Protein AF-A0A7V0S428-F1 (afdb_monomer)

Mean predicted aligned error: 4.84 Å

Secondary structure (DSSP, 8-state):
-HHHHHHTTS---GGGTTHHHHHHHTT--TBS-SSSS--BGGGS-HHHHHHHHHHHHHHHH---BTTBPPPPHHHHHHHHHHHHHTTSS-HHHHHHHHHTTHHHHHHHHHS-GGG--PPPTTTT-

Solvent-accessible su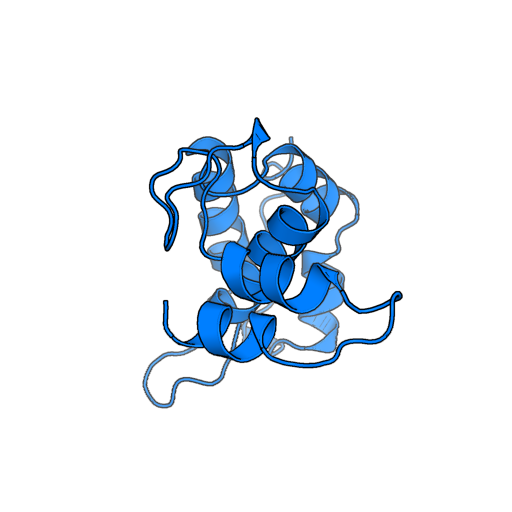rface area (backbone atoms only — not comparable to full-atom values): 6959 Å² total; per-residue (Å²): 104,73,67,36,65,53,46,68,71,51,91,56,56,84,92,48,63,56,49,35,55,38,76,41,38,30,55,34,15,42,72,25,81,24,40,75,81,41,42,37,49,96,74,53,51,71,66,20,48,51,45,26,52,51,52,53,51,47,68,39,45,42,66,85,44,100,88,44,80,37,40,37,47,33,58,40,54,52,52,50,43,50,33,26,74,67,29,45,38,54,50,67,61,50,26,49,38,51,73,71,39,49,63,55,57,48,38,77,75,73,44,62,73,92,33,66,57,83,60,71,88,63,72,49,114

pLDDT: mean 89.85, std 8.95, range [59.53, 97.81]

Structure (mmCIF, N/CA/C/O backbone):
data_AF-A0A7V0S428-F1
#
_entry.id   AF-A0A7V0S428-F1
#
loop_
_atom_sit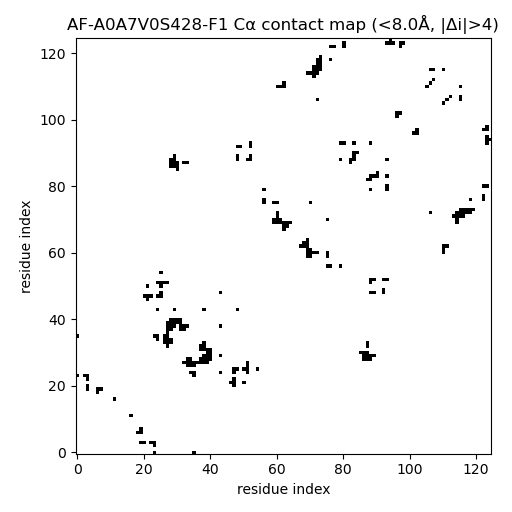e.group_PDB
_atom_site.id
_atom_site.type_symbol
_atom_site.label_atom_id
_atom_site.label_alt_id
_atom_site.label_comp_id
_atom_site.label_asym_id
_atom_site.label_entity_id
_atom_site.label_seq_id
_atom_site.pdbx_PDB_ins_code
_atom_site.Cartn_x
_atom_site.Cartn_y
_atom_site.Cartn_z
_atom_site.occupancy
_atom_site.B_iso_or_equiv
_atom_site.auth_seq_id
_atom_site.auth_comp_id
_atom_site.auth_asym_id
_atom_site.auth_atom_id
_atom_site.pdbx_PDB_model_num
ATOM 1 N N . VAL A 1 1 ? 14.824 5.504 -12.715 1.00 66.62 1 VAL A N 1
ATOM 2 C CA . VAL A 1 1 ? 15.385 5.371 -11.343 1.00 66.62 1 VAL A CA 1
ATOM 3 C C . VAL A 1 1 ? 16.646 4.513 -11.357 1.00 66.62 1 VAL A C 1
ATOM 5 O O . VAL A 1 1 ? 16.736 3.608 -12.180 1.00 66.62 1 VAL A O 1
ATOM 8 N N . VAL A 1 2 ? 17.636 4.822 -10.509 1.00 80.06 2 VAL A N 1
ATOM 9 C CA . VAL A 1 2 ? 18.940 4.124 -10.458 1.00 80.06 2 VAL A CA 1
ATOM 10 C C . VAL A 1 2 ? 18.779 2.634 -10.121 1.00 80.06 2 VAL A C 1
ATOM 12 O O . VAL A 1 2 ? 19.413 1.808 -10.769 1.00 80.06 2 VAL A O 1
ATOM 15 N N . THR A 1 3 ? 17.863 2.285 -9.211 1.00 80.94 3 THR A N 1
ATOM 16 C CA . THR A 1 3 ? 17.562 0.900 -8.805 1.00 80.94 3 THR A CA 1
ATOM 17 C C . THR A 1 3 ? 17.191 -0.000 -9.983 1.00 80.94 3 THR A C 1
ATOM 19 O O . THR A 1 3 ? 17.813 -1.039 -10.161 1.00 80.94 3 THR A O 1
ATOM 22 N N . ILE A 1 4 ? 16.252 0.411 -10.846 1.00 80.56 4 ILE A N 1
ATOM 23 C CA . ILE A 1 4 ? 15.841 -0.391 -12.016 1.00 80.56 4 ILE A CA 1
ATOM 24 C C . ILE A 1 4 ? 17.037 -0.668 -12.928 1.00 80.56 4 ILE A C 1
ATOM 26 O O . ILE A 1 4 ? 17.316 -1.820 -13.243 1.00 80.56 4 ILE A O 1
ATOM 30 N N . LYS A 1 5 ? 17.816 0.373 -13.252 1.00 82.88 5 LYS A N 1
ATOM 31 C CA . LYS A 1 5 ? 19.014 0.248 -14.098 1.00 82.88 5 LYS A CA 1
ATOM 32 C C . LYS A 1 5 ? 20.083 -0.664 -13.491 1.00 82.88 5 LYS A C 1
ATOM 34 O O . LYS A 1 5 ? 20.878 -1.235 -14.232 1.00 82.88 5 LYS A O 1
ATOM 39 N N . MET A 1 6 ? 20.161 -0.749 -12.162 1.00 87.50 6 MET A N 1
ATOM 40 C CA . MET A 1 6 ? 21.060 -1.674 -11.471 1.00 87.50 6 MET A CA 1
ATOM 41 C C . MET A 1 6 ? 20.538 -3.108 -11.558 1.00 87.50 6 MET A C 1
ATOM 43 O O . MET A 1 6 ? 21.292 -3.992 -11.956 1.00 87.50 6 MET A O 1
ATOM 47 N N . LEU A 1 7 ? 19.258 -3.334 -11.244 1.00 88.31 7 LEU A N 1
ATOM 48 C CA . LEU A 1 7 ? 18.660 -4.670 -11.254 1.00 88.31 7 LEU A CA 1
ATOM 49 C C . LEU A 1 7 ? 18.624 -5.263 -12.670 1.00 88.31 7 LEU A C 1
ATOM 51 O O . LEU A 1 7 ? 18.986 -6.419 -12.845 1.00 88.31 7 LEU A O 1
ATOM 55 N N . GLU A 1 8 ? 18.292 -4.484 -13.700 1.00 87.44 8 GLU A N 1
ATOM 56 C CA . GLU A 1 8 ? 18.279 -4.946 -15.101 1.00 87.44 8 GLU A CA 1
ATOM 57 C C . GLU A 1 8 ? 19.635 -5.468 -15.598 1.00 87.44 8 GLU A C 1
ATOM 59 O O . GLU A 1 8 ? 19.685 -6.271 -16.528 1.00 87.44 8 GLU A O 1
ATOM 64 N N . LYS A 1 9 ? 20.743 -5.038 -14.983 1.00 90.25 9 LYS A N 1
ATOM 65 C CA . LYS A 1 9 ? 22.097 -5.482 -15.342 1.00 90.25 9 LYS A CA 1
ATOM 66 C C . LYS A 1 9 ? 22.513 -6.785 -14.659 1.00 90.25 9 LYS A C 1
ATOM 68 O O . LYS A 1 9 ? 23.573 -7.318 -14.985 1.00 90.25 9 LYS A O 1
ATOM 73 N N . LEU A 1 10 ? 21.729 -7.290 -13.706 1.00 90.81 10 LEU A N 1
ATOM 74 C CA . LEU A 1 10 ? 22.068 -8.505 -12.972 1.00 90.81 10 LEU A CA 1
ATOM 75 C C . LEU A 1 10 ? 21.688 -9.763 -13.775 1.00 90.81 10 LEU A C 1
ATOM 77 O O . LEU A 1 10 ? 20.608 -9.820 -14.369 1.00 90.81 10 LEU A O 1
ATOM 81 N N . PRO A 1 11 ? 22.537 -10.809 -13.778 1.00 91.44 11 PRO A N 1
ATOM 82 C CA . PRO A 1 11 ? 22.291 -12.037 -14.529 1.00 91.44 11 PRO A CA 1
ATOM 83 C C . PRO A 1 11 ? 21.293 -12.945 -13.795 1.00 91.44 11 PRO A C 1
ATOM 85 O O . PRO A 1 11 ? 21.654 -13.975 -13.223 1.00 91.44 11 PRO A O 1
ATOM 88 N N . TYR A 1 12 ? 20.017 -12.562 -13.786 1.00 90.56 12 TYR A N 1
ATOM 89 C CA . TYR A 1 12 ? 18.986 -13.356 -13.128 1.00 90.56 12 TYR A CA 1
ATOM 90 C C . TYR A 1 12 ? 18.780 -14.714 -13.818 1.00 90.56 12 TYR A C 1
ATOM 92 O O . TYR A 1 12 ? 18.648 -14.781 -15.044 1.00 90.56 12 TYR A O 1
ATOM 100 N N . PRO A 1 13 ? 18.637 -15.814 -13.053 1.00 91.94 13 PRO A N 1
ATOM 101 C CA . PRO A 1 13 ? 18.120 -17.059 -13.608 1.00 91.94 13 PRO A CA 1
ATOM 102 C C . PRO A 1 13 ? 16.695 -16.838 -14.136 1.00 91.94 13 PRO A C 1
ATOM 104 O O . PRO A 1 13 ? 15.968 -15.982 -13.632 1.00 91.94 13 PRO A O 1
ATOM 107 N N . LYS A 1 14 ? 16.242 -17.656 -15.099 1.00 89.06 14 LYS A N 1
ATOM 108 C CA . LYS A 1 14 ? 14.924 -17.500 -15.761 1.00 89.06 14 LYS A CA 1
ATOM 109 C C . LYS A 1 14 ? 13.757 -17.268 -14.790 1.00 89.06 14 LYS A C 1
ATOM 111 O O . LYS A 1 14 ? 12.866 -16.476 -15.086 1.00 89.06 14 LYS A O 1
ATOM 116 N N . LYS A 1 15 ? 13.784 -17.930 -13.628 1.00 90.31 15 LYS A N 1
ATOM 117 C CA . LYS A 1 15 ? 12.757 -17.819 -12.578 1.00 90.31 15 LYS A CA 1
ATOM 118 C C . LYS A 1 15 ? 12.704 -16.449 -11.878 1.00 90.31 15 LYS A C 1
ATOM 120 O O . LYS A 1 15 ? 11.682 -16.126 -11.294 1.00 90.31 15 LYS A O 1
ATOM 125 N N . LEU A 1 16 ? 13.766 -15.644 -11.955 1.00 89.75 16 LEU A N 1
ATOM 126 C CA . LEU A 1 16 ? 13.887 -14.326 -11.313 1.00 89.75 16 LEU A CA 1
ATOM 127 C C . LEU A 1 16 ? 13.937 -13.158 -12.310 1.00 89.75 16 LEU A C 1
ATOM 129 O O . LEU A 1 16 ? 14.114 -12.017 -11.901 1.00 89.75 16 LEU A O 1
ATOM 133 N N . ARG A 1 17 ? 13.744 -13.395 -13.614 1.00 89.81 17 ARG A N 1
ATOM 134 C CA . ARG A 1 17 ? 13.877 -12.340 -14.642 1.00 89.81 17 ARG A CA 1
ATOM 135 C C . ARG A 1 17 ? 12.961 -11.124 -14.447 1.00 89.81 17 ARG A C 1
ATOM 137 O O . ARG A 1 17 ? 13.217 -10.084 -15.033 1.00 89.81 17 ARG A O 1
ATOM 144 N N . ARG A 1 18 ? 11.884 -11.266 -13.666 1.00 88.94 18 ARG A N 1
ATOM 145 C CA . ARG A 1 18 ? 10.896 -10.208 -13.401 1.00 88.94 18 ARG A CA 1
ATOM 146 C C . ARG A 1 18 ? 11.190 -9.391 -12.141 1.00 88.94 18 ARG A C 1
ATOM 148 O O . ARG A 1 18 ? 10.458 -8.457 -11.848 1.00 88.94 18 ARG A O 1
ATOM 155 N N . VAL A 1 19 ? 12.262 -9.701 -11.408 1.00 88.56 19 VAL A N 1
ATOM 156 C CA . VAL A 1 19 ? 12.657 -8.932 -10.216 1.00 88.56 19 VAL A CA 1
ATOM 157 C C . VAL A 1 19 ? 12.818 -7.431 -10.508 1.00 88.56 19 VAL A C 1
ATOM 159 O O . VAL A 1 19 ? 12.274 -6.652 -9.727 1.00 88.56 19 VAL A O 1
ATOM 162 N N . PRO A 1 20 ? 13.463 -6.990 -11.611 1.00 86.50 20 PRO A N 1
ATOM 163 C CA . PRO A 1 20 ? 13.560 -5.561 -11.921 1.00 86.50 20 PRO A CA 1
ATOM 164 C C . PRO A 1 20 ? 12.199 -4.891 -12.124 1.00 86.50 20 PRO A C 1
ATOM 166 O O . PRO A 1 20 ? 12.005 -3.765 -11.682 1.00 86.50 20 PRO A O 1
ATOM 169 N N . GLU A 1 21 ? 11.253 -5.591 -12.755 1.00 85.06 21 GLU A N 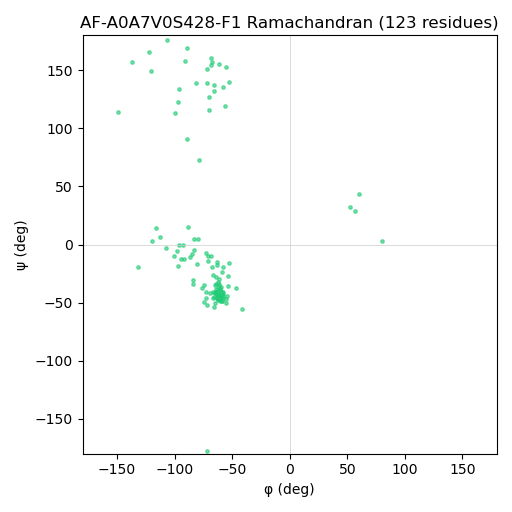1
ATOM 170 C CA . GLU A 1 21 ? 9.891 -5.101 -12.980 1.00 85.06 21 GLU A CA 1
ATOM 171 C C . GLU A 1 21 ? 9.160 -4.909 -11.649 1.00 85.06 21 GLU A C 1
ATOM 173 O O . GLU A 1 21 ? 8.623 -3.839 -11.389 1.00 85.06 21 GLU A O 1
ATOM 178 N N . TYR A 1 22 ? 9.174 -5.921 -10.779 1.00 85.88 22 TYR A N 1
ATOM 179 C CA . TYR A 1 22 ? 8.469 -5.857 -9.500 1.00 85.88 22 TYR A CA 1
ATOM 180 C C . TYR A 1 22 ? 9.083 -4.786 -8.594 1.00 85.88 22 TYR A C 1
ATOM 182 O O . TYR A 1 22 ? 8.400 -3.873 -8.134 1.00 85.88 22 TYR A O 1
ATOM 190 N N . ALA A 1 23 ? 10.396 -4.861 -8.371 1.00 80.38 23 ALA A N 1
ATOM 191 C CA . ALA A 1 23 ? 11.104 -3.920 -7.511 1.00 80.38 23 ALA A CA 1
ATOM 192 C C . ALA A 1 23 ? 11.119 -2.498 -8.090 1.00 80.38 23 ALA A C 1
ATOM 194 O O . ALA A 1 23 ? 11.213 -1.534 -7.344 1.00 80.38 23 ALA A O 1
ATOM 195 N N . GLY A 1 24 ? 11.023 -2.346 -9.409 1.00 76.75 24 GLY A N 1
ATOM 196 C CA . GLY A 1 24 ? 10.968 -1.047 -10.068 1.00 76.75 24 GLY A CA 1
ATOM 197 C C . GLY A 1 24 ? 9.583 -0.417 -10.124 1.00 76.75 24 GLY A C 1
ATOM 198 O O . GLY A 1 24 ? 9.479 0.806 -10.085 1.00 76.75 24 GLY A O 1
ATOM 199 N N . GLY A 1 25 ? 8.545 -1.244 -10.252 1.00 77.50 25 GLY A N 1
ATOM 200 C CA . GLY A 1 25 ? 7.182 -0.817 -10.557 1.00 77.50 25 GLY A CA 1
ATOM 201 C C . GLY A 1 25 ? 6.249 -0.693 -9.354 1.00 77.50 25 GLY A C 1
ATOM 202 O O . GLY A 1 25 ? 5.128 -0.241 -9.528 1.00 77.50 25 GLY A O 1
ATOM 203 N N . HIS A 1 26 ? 6.660 -1.070 -8.140 1.00 81.75 26 HIS A N 1
ATOM 204 C CA . HIS A 1 26 ? 5.768 -1.026 -6.967 1.00 81.75 26 HIS A CA 1
ATOM 205 C C . HIS A 1 26 ? 5.445 0.397 -6.464 1.00 81.75 26 HIS A C 1
ATOM 207 O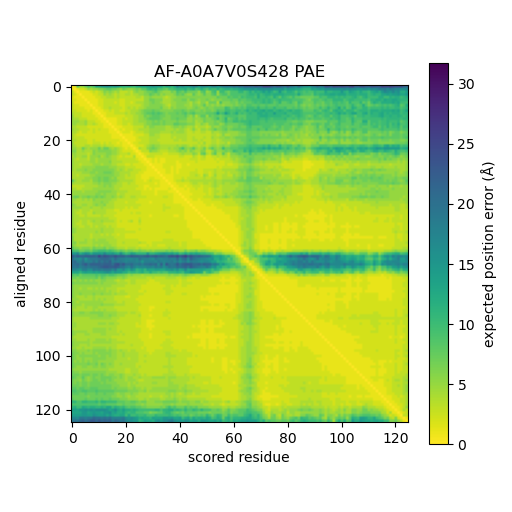 O . HIS A 1 26 ? 4.553 0.557 -5.638 1.00 81.75 26 HIS A O 1
ATOM 213 N N . HIS A 1 27 ? 6.130 1.429 -6.969 1.00 86.00 27 HIS A N 1
ATOM 214 C CA . HIS A 1 27 ? 5.779 2.839 -6.739 1.00 86.00 27 HIS A CA 1
ATOM 215 C C . HIS A 1 27 ? 4.935 3.453 -7.871 1.00 86.00 27 HIS A C 1
ATOM 217 O O . HIS A 1 27 ? 4.570 4.633 -7.814 1.00 86.00 27 HIS A O 1
ATOM 223 N N . GLU A 1 28 ? 4.626 2.672 -8.908 1.00 90.69 28 GLU A N 1
ATOM 224 C CA . GLU A 1 28 ? 3.657 3.065 -9.924 1.00 90.69 28 GLU A CA 1
ATOM 225 C C . GLU A 1 28 ? 2.244 3.010 -9.334 1.00 90.69 28 GLU A C 1
ATOM 227 O O . GLU A 1 28 ? 1.946 2.215 -8.442 1.00 90.69 28 GLU A O 1
ATOM 232 N N . LYS A 1 29 ? 1.361 3.858 -9.854 1.00 93.62 29 LYS A N 1
ATOM 233 C CA . LYS A 1 29 ? -0.041 3.955 -9.444 1.00 93.62 29 LYS A CA 1
ATOM 234 C C . LYS A 1 29 ? -0.925 3.682 -10.648 1.00 93.62 29 LYS A C 1
ATOM 236 O O . LYS A 1 29 ? -0.539 4.028 -11.761 1.00 93.62 29 LYS A O 1
ATOM 241 N N . LEU A 1 30 ? -2.115 3.113 -10.453 1.00 94.12 30 LEU A N 1
ATOM 242 C CA . LEU A 1 30 ? -2.963 2.729 -11.593 1.00 94.12 30 LEU A CA 1
ATOM 243 C C . LEU A 1 30 ? -3.428 3.925 -12.439 1.00 94.12 30 LEU A C 1
ATOM 245 O O . LEU A 1 30 ? -3.647 3.774 -13.642 1.00 94.12 30 LEU A O 1
ATOM 249 N N . ASP A 1 31 ? -3.542 5.103 -11.826 1.00 93.81 31 ASP A N 1
ATOM 250 C CA . ASP A 1 31 ? -3.856 6.380 -12.477 1.00 93.81 31 ASP A CA 1
ATOM 251 C C . ASP A 1 31 ? -2.699 6.966 -13.322 1.00 93.81 31 ASP A C 1
ATOM 253 O O . ASP A 1 31 ? -2.895 7.950 -14.037 1.00 93.81 31 ASP A O 1
ATOM 257 N N . GLY A 1 32 ? -1.502 6.370 -13.271 1.00 94.00 32 GLY A N 1
ATOM 258 C CA . GLY A 1 32 ? -0.301 6.841 -13.963 1.00 94.00 32 GLY A CA 1
ATOM 259 C C . GLY A 1 32 ? 0.437 7.990 -13.268 1.00 94.00 32 GLY A C 1
ATOM 260 O O . GLY A 1 32 ? 1.435 8.474 -13.797 1.00 94.00 32 GLY A O 1
ATOM 261 N N . THR A 1 33 ? 0.004 8.435 -12.080 1.00 93.44 33 THR A N 1
ATOM 262 C CA . THR A 1 33 ? 0.691 9.506 -11.325 1.00 93.44 33 THR A CA 1
ATOM 263 C C . THR A 1 33 ? 1.869 8.996 -10.491 1.00 93.44 33 THR A C 1
ATOM 265 O O . THR A 1 33 ? 2.580 9.784 -9.864 1.00 93.44 33 THR A O 1
ATOM 268 N N . GLY A 1 34 ? 2.075 7.677 -10.468 1.00 89.88 34 GLY A N 1
ATOM 269 C CA . GLY A 1 34 ? 3.204 7.027 -9.810 1.00 89.88 34 GLY A CA 1
ATOM 270 C C . GLY A 1 34 ? 4.520 7.241 -10.550 1.00 89.88 34 GLY A C 1
ATOM 271 O O . GLY A 1 34 ? 4.588 7.966 -11.538 1.00 89.88 34 GLY A O 1
ATOM 272 N N . TYR A 1 35 ? 5.588 6.641 -10.044 1.00 89.44 35 TYR A N 1
ATOM 273 C CA . TYR A 1 35 ? 6.930 6.767 -10.608 1.00 89.44 35 TYR A CA 1
ATOM 274 C C . TYR A 1 35 ? 7.604 5.388 -10.619 1.00 89.44 35 TYR A C 1
ATOM 276 O O . TYR A 1 35 ? 7.262 4.538 -9.796 1.00 89.44 35 TYR A O 1
ATOM 284 N N . PRO A 1 36 ? 8.605 5.148 -11.484 1.00 88.19 36 PRO A N 1
ATOM 285 C CA . PRO A 1 36 ? 9.347 6.127 -12.286 1.00 88.19 36 PRO A CA 1
ATOM 286 C C . PRO A 1 36 ? 8.963 6.286 -13.755 1.00 88.19 36 PRO A C 1
ATOM 288 O O . PRO A 1 36 ? 9.496 7.187 -14.399 1.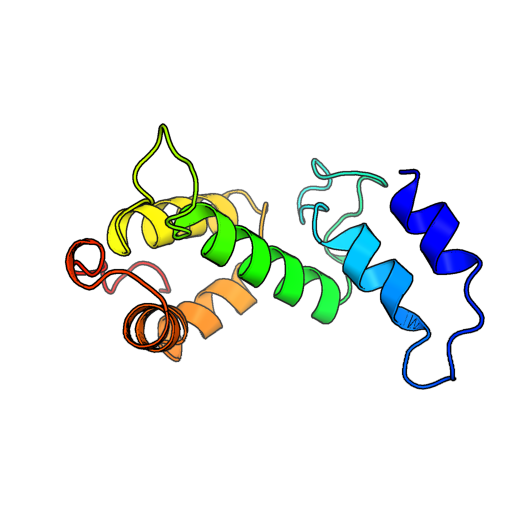00 88.19 36 PRO A O 1
ATOM 291 N N . ASN A 1 37 ? 8.131 5.409 -14.296 1.00 88.31 37 ASN A N 1
ATOM 292 C CA . ASN A 1 37 ? 7.791 5.358 -15.713 1.00 88.31 37 ASN A CA 1
ATOM 293 C C . ASN A 1 37 ? 6.363 5.850 -15.992 1.00 88.31 37 ASN A C 1
ATOM 295 O O . ASN A 1 37 ? 5.997 5.936 -17.163 1.00 88.31 37 ASN A O 1
ATOM 299 N N . HIS A 1 38 ? 5.591 6.197 -14.953 1.00 91.75 38 HIS A N 1
ATOM 300 C CA . HIS A 1 38 ? 4.217 6.699 -15.062 1.00 91.75 38 HIS A CA 1
ATOM 301 C C . HIS A 1 38 ? 3.291 5.682 -15.742 1.00 91.75 38 HIS A C 1
ATOM 303 O O . HIS A 1 38 ? 2.516 6.010 -16.644 1.00 91.75 38 HIS A O 1
ATOM 309 N N . LEU A 1 39 ? 3.427 4.415 -15.339 1.00 91.25 39 LEU A N 1
ATOM 310 C CA . LEU A 1 39 ? 2.679 3.305 -15.922 1.00 91.25 39 LEU A CA 1
ATOM 311 C C . LEU A 1 39 ? 1.218 3.358 -15.492 1.00 91.25 39 LEU A C 1
ATOM 313 O O . LEU A 1 39 ? 0.914 3.598 -14.327 1.00 91.25 39 LEU A O 1
ATOM 317 N N . LYS A 1 40 ? 0.319 3.079 -16.433 1.00 92.75 40 LYS A N 1
ATOM 318 C CA . LYS A 1 40 ? -1.114 2.930 -16.167 1.00 92.75 40 LYS A CA 1
ATOM 319 C C . LYS A 1 40 ? -1.467 1.491 -15.816 1.00 92.75 40 LYS A C 1
ATOM 321 O O . LYS A 1 40 ? -0.666 0.573 -15.989 1.00 92.75 40 LYS A O 1
ATOM 326 N N . GLU A 1 41 ? -2.695 1.306 -15.337 1.00 91.69 41 GLU A N 1
ATOM 327 C CA . GLU A 1 41 ? -3.250 0.011 -14.940 1.00 91.69 41 GLU A CA 1
ATOM 328 C C . GLU A 1 41 ? -2.891 -1.131 -15.913 1.00 91.69 41 GLU A C 1
ATOM 330 O O . GLU A 1 41 ? -2.277 -2.116 -15.508 1.00 91.69 41 GLU A O 1
ATOM 335 N N . ASP A 1 42 ? -3.191 -0.991 -17.202 1.00 93.12 42 ASP A N 1
ATOM 336 C CA . ASP A 1 42 ? -2.975 -2.003 -18.247 1.00 93.12 42 ASP A CA 1
ATOM 337 C C . ASP A 1 42 ? -1.501 -2.372 -18.496 1.00 93.12 42 ASP A C 1
ATOM 339 O O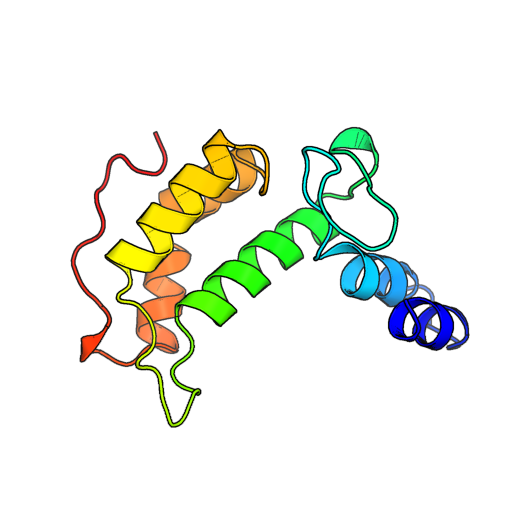 . ASP A 1 42 ? -1.208 -3.435 -19.043 1.00 93.12 42 ASP A O 1
ATOM 343 N N . GLN A 1 43 ? -0.569 -1.530 -18.050 1.00 91.94 43 GLN A N 1
ATOM 344 C CA . GLN A 1 43 ? 0.874 -1.739 -18.168 1.00 91.94 43 GLN A CA 1
ATOM 345 C C . GLN A 1 43 ? 1.482 -2.391 -16.917 1.00 91.94 43 GLN A C 1
ATOM 347 O O . GLN A 1 43 ? 2.628 -2.843 -16.948 1.00 91.94 43 GLN A O 1
ATOM 352 N N . LEU A 1 44 ? 0.728 -2.448 -15.816 1.00 90.81 44 LEU A N 1
ATOM 353 C CA . LEU A 1 44 ? 1.171 -3.009 -14.546 1.00 90.81 44 LEU A CA 1
ATOM 354 C C . LEU A 1 44 ? 0.707 -4.449 -14.393 1.00 90.81 44 LEU A C 1
ATOM 356 O O . LEU A 1 44 ? -0.490 -4.746 -14.375 1.00 90.81 44 LEU A O 1
ATOM 360 N N . SER A 1 45 ? 1.667 -5.349 -14.199 1.00 92.19 45 SER A N 1
ATOM 361 C CA . SER A 1 45 ? 1.349 -6.745 -13.938 1.00 92.19 45 SER A CA 1
ATOM 362 C C . SER A 1 45 ? 0.679 -6.946 -12.577 1.00 92.19 45 SER A C 1
ATOM 364 O O . SER A 1 45 ? 0.947 -6.188 -11.640 1.00 92.19 45 SER A O 1
ATOM 366 N N . PRO A 1 46 ? -0.121 -8.016 -12.405 1.00 92.94 46 PRO A N 1
ATOM 367 C CA . PRO A 1 46 ? -0.753 -8.312 -11.121 1.00 92.94 46 PRO A CA 1
ATOM 368 C C . PRO A 1 46 ? 0.246 -8.392 -9.960 1.00 92.94 46 PRO A C 1
ATOM 370 O O . PRO A 1 46 ? -0.049 -7.948 -8.858 1.00 92.94 46 PRO A O 1
ATOM 373 N N . GLN A 1 47 ? 1.453 -8.914 -10.200 1.00 93.19 47 GLN A N 1
ATOM 374 C CA . GLN A 1 47 ? 2.497 -9.005 -9.177 1.00 93.19 47 GLN A CA 1
ATOM 375 C C . GLN A 1 47 ? 3.020 -7.634 -8.742 1.00 93.19 47 GLN A C 1
ATOM 377 O O . GLN A 1 47 ? 3.218 -7.427 -7.548 1.00 93.19 47 GLN A O 1
ATOM 382 N N . ALA A 1 48 ? 3.211 -6.697 -9.676 1.00 91.50 48 ALA A N 1
ATOM 383 C CA . ALA A 1 48 ? 3.617 -5.335 -9.337 1.00 91.50 48 ALA A CA 1
ATOM 384 C C . ALA A 1 48 ? 2.532 -4.624 -8.511 1.00 91.50 48 ALA A C 1
ATOM 386 O O . ALA A 1 48 ? 2.844 -4.008 -7.494 1.00 91.50 48 ALA A O 1
ATOM 387 N N . ARG A 1 49 ? 1.256 -4.796 -8.885 1.00 94.62 49 ARG A N 1
ATOM 388 C CA . ARG A 1 49 ? 0.113 -4.245 -8.137 1.00 94.62 49 ARG A CA 1
ATOM 389 C C . ARG A 1 49 ? -0.012 -4.846 -6.731 1.00 94.62 49 ARG A C 1
ATOM 391 O O . ARG A 1 49 ? -0.254 -4.114 -5.776 1.00 94.62 49 ARG A O 1
ATOM 398 N N . MET A 1 50 ? 0.203 -6.159 -6.589 1.00 95.25 50 MET A N 1
ATOM 399 C CA . MET A 1 50 ? 0.242 -6.829 -5.282 1.00 95.25 50 MET A CA 1
ATOM 400 C C . MET A 1 50 ? 1.387 -6.309 -4.407 1.00 95.25 50 MET A C 1
ATOM 402 O O . MET A 1 50 ? 1.167 -6.056 -3.226 1.00 95.25 50 MET A O 1
ATOM 406 N N . MET A 1 51 ? 2.587 -6.115 -4.971 1.00 93.25 51 MET A N 1
ATOM 407 C CA . MET A 1 51 ? 3.702 -5.549 -4.206 1.00 93.25 51 MET A CA 1
ATOM 408 C C . MET A 1 51 ? 3.427 -4.114 -3.763 1.00 93.25 51 MET A C 1
ATOM 410 O O . MET A 1 51 ? 3.700 -3.803 -2.613 1.00 93.25 51 MET A O 1
ATOM 414 N N . ALA A 1 52 ? 2.857 -3.268 -4.628 1.00 93.88 52 ALA A N 1
ATOM 415 C CA . ALA A 1 52 ? 2.497 -1.897 -4.265 1.00 93.88 52 ALA A CA 1
ATOM 416 C C . ALA A 1 52 ? 1.530 -1.865 -3.069 1.00 93.88 52 ALA A C 1
ATOM 418 O O . ALA A 1 52 ? 1.748 -1.134 -2.106 1.00 93.88 52 ALA A O 1
ATOM 419 N N . LEU A 1 53 ? 0.487 -2.704 -3.096 1.00 96.44 53 LEU A N 1
ATOM 420 C CA . LEU A 1 53 ? -0.469 -2.821 -1.994 1.00 96.44 53 LEU A CA 1
ATOM 421 C C . LEU A 1 53 ? 0.212 -3.258 -0.688 1.00 96.44 53 LEU A C 1
ATOM 423 O O . LEU A 1 53 ? -0.041 -2.656 0.356 1.00 96.44 53 LEU A O 1
ATOM 427 N N . ALA A 1 54 ? 1.069 -4.283 -0.748 1.00 95.62 54 ALA A N 1
ATOM 428 C CA . ALA A 1 54 ? 1.778 -4.807 0.419 1.00 95.62 54 ALA A CA 1
ATOM 429 C C . ALA A 1 54 ? 2.772 -3.790 1.008 1.00 95.62 54 ALA A C 1
ATOM 431 O O . ALA A 1 54 ? 2.769 -3.578 2.217 1.00 95.62 54 ALA A O 1
ATOM 432 N N . ASP A 1 55 ? 3.564 -3.132 0.157 1.00 93.56 55 ASP A N 1
ATOM 433 C CA . ASP A 1 55 ? 4.550 -2.112 0.538 1.00 93.56 55 ASP A CA 1
ATOM 434 C C . ASP A 1 55 ? 3.880 -0.909 1.216 1.00 93.56 55 ASP A C 1
ATOM 436 O O . ASP A 1 55 ? 4.304 -0.460 2.277 1.00 93.56 55 ASP A O 1
ATOM 440 N N . ILE A 1 56 ? 2.757 -0.433 0.667 1.00 95.06 56 ILE A N 1
ATOM 441 C CA . ILE A 1 56 ? 1.991 0.668 1.265 1.00 95.06 56 ILE A CA 1
ATOM 442 C C . ILE A 1 56 ? 1.442 0.276 2.640 1.00 95.06 56 ILE A C 1
ATOM 444 O O . ILE A 1 56 ? 1.527 1.071 3.578 1.00 95.06 56 ILE A O 1
ATOM 448 N N . PHE A 1 57 ? 0.859 -0.918 2.773 1.00 96.38 57 PHE A N 1
ATOM 449 C CA . PHE A 1 57 ? 0.303 -1.362 4.051 1.00 96.38 57 PHE A CA 1
ATOM 450 C C . PHE A 1 57 ? 1.386 -1.489 5.127 1.00 96.38 57 PHE A C 1
ATOM 452 O O . PHE A 1 57 ? 1.216 -0.974 6.236 1.00 96.38 57 PHE A O 1
ATOM 459 N N . GLU A 1 58 ? 2.512 -2.116 4.785 1.00 93.88 58 GLU A N 1
ATOM 460 C CA . GLU A 1 58 ? 3.666 -2.254 5.674 1.00 93.88 58 GLU A CA 1
ATOM 461 C C . GLU A 1 58 ? 4.213 -0.878 6.071 1.00 93.88 58 GLU A C 1
ATOM 463 O O . GLU A 1 58 ? 4.276 -0.568 7.258 1.00 93.88 58 GLU A O 1
ATOM 468 N N . ALA A 1 59 ? 4.432 0.029 5.117 1.00 92.25 59 ALA A N 1
ATOM 469 C CA . ALA A 1 59 ? 4.924 1.376 5.398 1.00 92.25 59 ALA A CA 1
ATOM 470 C C . ALA A 1 59 ? 3.984 2.223 6.282 1.00 92.25 59 ALA A C 1
ATOM 472 O O . ALA A 1 59 ? 4.452 3.087 7.032 1.00 92.25 59 ALA A O 1
ATOM 473 N N . LEU A 1 60 ? 2.662 2.027 6.186 1.00 93.44 60 LEU A N 1
ATOM 474 C CA . LEU A 1 60 ? 1.675 2.728 7.020 1.00 93.44 60 LEU A CA 1
ATOM 475 C C . LEU A 1 60 ? 1.649 2.198 8.461 1.00 93.44 60 LEU A C 1
ATOM 477 O O . LEU A 1 60 ? 1.414 2.976 9.392 1.00 93.44 60 LEU A O 1
ATOM 481 N N . THR A 1 61 ? 1.870 0.896 8.633 1.00 93.00 61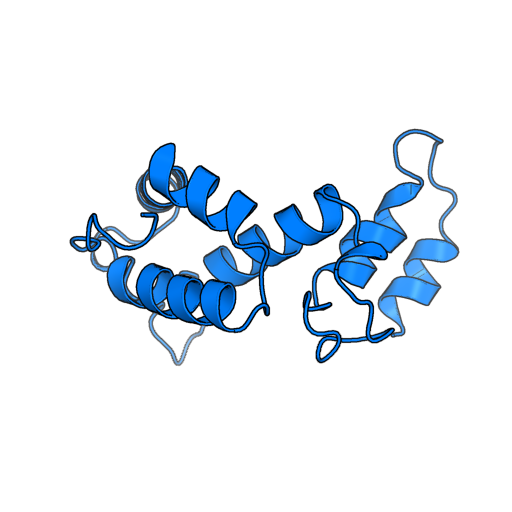 THR A N 1
ATOM 482 C CA . THR A 1 61 ? 1.737 0.186 9.915 1.00 93.00 61 THR A CA 1
ATOM 483 C C . THR A 1 61 ? 3.062 -0.000 10.654 1.00 93.00 61 THR A C 1
ATOM 485 O O . THR A 1 61 ? 3.043 -0.186 11.873 1.00 93.00 61 THR A O 1
ATOM 488 N N . ALA A 1 62 ? 4.193 0.124 9.951 1.00 88.31 62 ALA A N 1
ATOM 489 C CA . ALA A 1 62 ? 5.542 -0.015 10.484 1.00 88.31 62 ALA A CA 1
ATOM 490 C C . ALA A 1 62 ? 5.780 0.874 11.711 1.00 88.31 62 ALA A C 1
ATOM 492 O O . ALA A 1 62 ? 5.374 2.041 11.787 1.00 88.31 62 ALA A O 1
ATOM 493 N N . ARG A 1 63 ? 6.497 0.307 12.679 1.00 72.50 63 ARG A N 1
ATOM 494 C CA . ARG A 1 63 ? 6.801 0.908 13.983 1.00 72.50 63 ARG A CA 1
ATOM 495 C C . ARG A 1 63 ? 7.971 1.899 13.907 1.00 72.50 63 ARG A C 1
ATOM 497 O O . ARG A 1 63 ? 8.172 2.718 14.800 1.00 72.50 63 ARG A O 1
ATOM 504 N N . ASP A 1 64 ? 8.744 1.819 12.833 1.00 61.25 64 ASP A N 1
ATOM 505 C CA . ASP A 1 64 ? 10.203 1.951 12.821 1.00 61.25 64 ASP A CA 1
ATOM 506 C C . ASP A 1 64 ? 10.712 3.384 12.663 1.00 61.25 64 ASP A C 1
ATOM 508 O O . ASP A 1 64 ? 11.880 3.611 12.346 1.00 61.25 64 ASP A O 1
ATOM 512 N N . ARG A 1 65 ? 9.858 4.390 12.853 1.00 61.72 65 ARG A N 1
ATOM 513 C CA . ARG A 1 65 ? 10.297 5.783 12.761 1.00 61.72 65 ARG A CA 1
ATOM 514 C C . ARG A 1 65 ? 10.510 6.311 14.179 1.00 61.72 65 ARG A C 1
ATOM 516 O O . ARG A 1 65 ? 9.520 6.518 14.877 1.00 61.72 65 ARG A O 1
ATOM 523 N N . PRO A 1 66 ? 11.758 6.626 14.598 1.00 59.81 66 PRO A N 1
ATOM 524 C CA . PRO A 1 66 ? 12.074 7.138 15.942 1.00 59.81 66 PRO A CA 1
ATOM 525 C C . PRO A 1 66 ? 11.248 8.363 16.375 1.00 59.81 66 PRO A C 1
ATOM 527 O O . PRO A 1 66 ? 11.198 8.700 17.553 1.00 59.81 66 PRO A O 1
ATOM 530 N N . TYR A 1 67 ? 10.593 9.024 15.417 1.00 59.53 67 TYR A N 1
ATOM 531 C CA . TYR A 1 67 ? 9.839 10.263 15.584 1.00 59.53 67 TYR A CA 1
ATOM 532 C C . TYR A 1 67 ? 8.353 10.146 15.216 1.00 59.53 67 TYR A C 1
ATOM 534 O O . TYR A 1 67 ? 7.646 11.153 15.225 1.00 59.53 67 TYR A O 1
ATOM 542 N N . LYS A 1 68 ? 7.856 8.958 14.844 1.00 61.94 68 LYS A N 1
ATOM 543 C CA . LYS A 1 68 ? 6.464 8.789 14.413 1.00 61.94 68 LYS A CA 1
ATOM 544 C C . LYS A 1 68 ? 5.965 7.399 14.781 1.00 61.94 68 LYS A C 1
ATOM 546 O O . LYS A 1 68 ? 6.442 6.413 14.232 1.00 61.94 68 LYS A O 1
ATOM 551 N N . LYS A 1 69 ? 4.991 7.334 15.692 1.00 70.94 69 LYS A N 1
ATOM 552 C CA . LYS A 1 69 ? 4.260 6.089 15.944 1.00 70.94 69 LYS A CA 1
ATOM 553 C C . LYS A 1 69 ? 3.612 5.628 14.634 1.00 70.94 69 LYS A C 1
ATOM 555 O O . LYS A 1 69 ? 3.061 6.463 13.908 1.00 70.94 69 LYS A O 1
ATOM 560 N N . GLY A 1 70 ? 3.720 4.332 14.346 1.00 80.62 70 GLY A N 1
ATOM 561 C CA . GLY A 1 70 ? 2.987 3.699 13.253 1.00 80.62 70 GLY A CA 1
ATOM 562 C C . GLY A 1 70 ? 1.489 3.955 13.403 1.00 80.62 70 GLY A C 1
ATOM 563 O O . GLY A 1 70 ? 0.997 4.209 14.508 1.00 80.62 70 GLY A O 1
ATOM 564 N N . LYS A 1 71 ? 0.766 3.952 12.285 1.00 90.56 71 LYS A N 1
ATOM 565 C CA . LYS A 1 71 ? -0.682 4.182 12.304 1.00 90.56 71 LYS A CA 1
ATOM 566 C C . LYS A 1 71 ? -1.398 3.027 12.988 1.00 90.56 71 LYS A C 1
ATOM 568 O O . LYS A 1 71 ? -0.869 1.913 13.037 1.00 90.56 71 LYS A O 1
ATOM 573 N N . THR A 1 72 ? -2.597 3.289 13.500 1.00 94.94 72 THR A N 1
ATOM 574 C CA . THR A 1 72 ? -3.475 2.191 13.910 1.00 94.94 72 THR A CA 1
ATOM 575 C C . THR A 1 72 ? -3.941 1.413 12.680 1.00 94.94 72 THR A C 1
ATOM 577 O O . THR A 1 72 ? -3.870 1.903 11.544 1.00 94.94 72 THR A O 1
ATOM 580 N N . LEU A 1 73 ? -4.391 0.181 12.894 1.00 96.44 73 LEU A N 1
ATOM 581 C CA . LEU A 1 73 ? -4.864 -0.689 11.828 1.00 96.44 73 LEU A CA 1
ATOM 582 C C . LEU A 1 73 ? -6.047 -0.048 11.085 1.00 96.44 73 LEU A C 1
ATOM 584 O O . LEU A 1 73 ? -6.059 -0.016 9.853 1.00 96.44 73 LEU A O 1
ATOM 588 N N . SER A 1 74 ? -6.993 0.542 11.817 1.00 96.88 74 SER A N 1
ATOM 589 C CA . SER A 1 74 ? -8.145 1.250 11.254 1.00 96.88 74 SER A CA 1
ATOM 590 C C . SER A 1 74 ? -7.732 2.461 10.409 1.00 96.88 74 SER A C 1
ATOM 592 O O . SER A 1 74 ? -8.252 2.652 9.305 1.00 96.88 74 SER A O 1
ATOM 594 N N . GLU A 1 75 ? -6.746 3.245 10.858 1.00 96.06 75 GLU A N 1
ATOM 595 C CA . GLU A 1 75 ? -6.214 4.381 10.105 1.00 96.06 75 GLU A CA 1
ATOM 596 C C . GLU A 1 75 ? -5.554 3.943 8.793 1.00 96.06 75 GLU A C 1
ATOM 598 O O . GLU A 1 75 ? -5.792 4.558 7.749 1.00 96.06 75 GLU A O 1
ATOM 603 N N . ALA A 1 76 ? -4.726 2.894 8.834 1.00 96.69 76 ALA A N 1
ATOM 604 C CA . ALA A 1 76 ? -4.052 2.366 7.652 1.00 96.69 76 ALA A CA 1
ATOM 605 C C . ALA A 1 76 ? -5.071 1.859 6.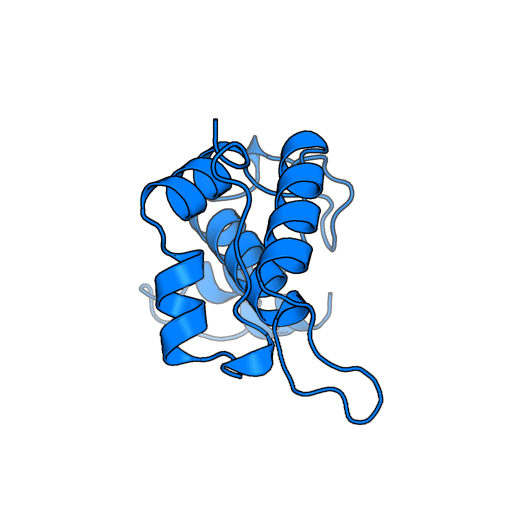619 1.00 96.69 76 ALA A C 1
ATOM 607 O O . ALA A 1 76 ? -5.028 2.264 5.454 1.00 96.69 76 ALA A O 1
ATOM 608 N N . MET A 1 77 ? -6.049 1.063 7.059 1.00 97.81 77 MET A N 1
ATOM 609 C CA . MET A 1 77 ? -7.100 0.523 6.192 1.00 97.81 77 MET A CA 1
ATOM 610 C C . MET A 1 77 ? -7.984 1.621 5.595 1.00 97.81 77 MET A C 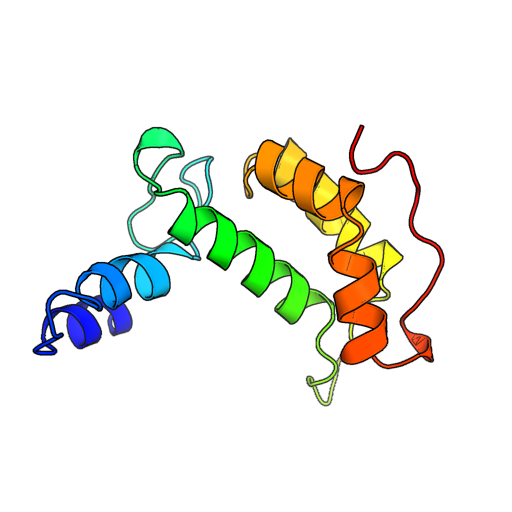1
ATOM 612 O O . MET A 1 77 ? -8.325 1.574 4.410 1.00 97.81 77 MET A O 1
ATOM 616 N N . LYS A 1 78 ? -8.299 2.665 6.371 1.00 97.12 78 LYS A N 1
ATOM 617 C CA . LYS A 1 78 ? -9.037 3.831 5.877 1.00 97.12 78 LYS A CA 1
ATOM 618 C C . LYS A 1 78 ? -8.267 4.563 4.779 1.00 97.12 78 LYS A C 1
ATOM 620 O O . LYS A 1 78 ? -8.851 4.864 3.740 1.00 97.12 78 LYS A O 1
ATOM 625 N N . ILE A 1 79 ? -6.972 4.819 4.969 1.00 97.00 79 ILE A N 1
ATOM 626 C CA . ILE A 1 79 ? -6.121 5.451 3.945 1.00 97.00 79 ILE A CA 1
ATOM 627 C C . ILE A 1 79 ? -6.103 4.608 2.671 1.00 97.00 79 ILE A C 1
ATOM 629 O O . ILE A 1 79 ? -6.353 5.137 1.589 1.00 97.00 79 ILE A O 1
ATOM 633 N N . MET A 1 80 ? -5.874 3.301 2.795 1.00 97.62 80 MET A N 1
ATOM 634 C CA . MET A 1 80 ? -5.849 2.402 1.641 1.00 97.62 80 MET A CA 1
ATOM 635 C C . MET A 1 80 ? -7.189 2.364 0.902 1.00 97.62 80 MET A C 1
ATOM 637 O O . MET A 1 80 ? -7.196 2.338 -0.326 1.00 97.62 80 MET A O 1
ATOM 641 N N . SER A 1 81 ? -8.320 2.462 1.608 1.00 97.56 81 SER A N 1
ATOM 642 C CA . SER A 1 81 ? -9.636 2.540 0.960 1.00 97.56 81 SER A CA 1
ATOM 643 C C . SER A 1 81 ? -9.794 3.784 0.078 1.00 97.56 81 SER A C 1
ATOM 645 O O . SER A 1 81 ? -10.359 3.699 -1.012 1.00 97.56 81 SER A O 1
ATOM 647 N N . PHE A 1 82 ? -9.255 4.934 0.501 1.00 97.12 82 PHE A N 1
ATOM 648 C CA . PHE A 1 82 ? -9.227 6.136 -0.333 1.00 97.12 82 PHE A CA 1
ATOM 649 C C . PHE A 1 82 ? -8.265 5.965 -1.506 1.00 97.12 82 PHE A C 1
ATOM 651 O O . PHE A 1 82 ? -8.628 6.272 -2.633 1.00 97.12 82 PHE A O 1
ATOM 658 N N . MET A 1 83 ? -7.090 5.371 -1.283 1.00 97.06 83 MET A N 1
ATOM 659 C CA . MET A 1 83 ? -6.144 5.070 -2.363 1.00 97.06 83 MET A CA 1
ATOM 660 C C . MET A 1 83 ? -6.736 4.135 -3.425 1.00 97.06 83 MET A C 1
ATOM 662 O O . MET A 1 83 ? -6.448 4.304 -4.607 1.00 97.06 83 MET A O 1
ATOM 666 N N . ALA A 1 84 ? -7.563 3.166 -3.032 1.00 96.69 84 ALA A N 1
ATOM 667 C CA . ALA A 1 84 ? -8.278 2.305 -3.968 1.00 96.69 84 ALA A CA 1
ATOM 668 C C . ALA A 1 84 ? -9.320 3.103 -4.772 1.00 96.69 84 ALA A C 1
ATOM 670 O O . ALA A 1 84 ? -9.364 2.997 -5.997 1.00 96.69 84 ALA A O 1
ATOM 671 N N . LYS A 1 85 ? -10.113 3.956 -4.105 1.00 95.81 85 LYS A N 1
ATOM 672 C CA . LYS A 1 85 ? -11.093 4.844 -4.764 1.00 95.81 85 LYS A CA 1
ATOM 673 C C . LYS A 1 85 ? -10.434 5.792 -5.767 1.00 95.81 85 LYS A C 1
ATOM 675 O O . LYS A 1 85 ? -10.942 5.950 -6.873 1.00 95.81 85 LYS A O 1
ATOM 680 N N . ASP A 1 86 ? -9.280 6.340 -5.406 1.00 96.00 86 ASP A N 1
ATOM 681 C CA . ASP A 1 86 ? -8.503 7.270 -6.228 1.00 96.00 86 ASP A CA 1
ATOM 682 C C . ASP A 1 86 ? -7.665 6.561 -7.309 1.00 96.00 86 ASP A C 1
ATOM 684 O O . ASP A 1 86 ? -6.889 7.209 -8.005 1.00 96.00 86 ASP A O 1
ATOM 688 N N . LYS A 1 87 ? -7.782 5.230 -7.460 1.00 95.44 87 LYS A N 1
ATOM 689 C CA . LYS A 1 87 ? -6.985 4.428 -8.407 1.00 95.44 87 LYS A CA 1
ATOM 690 C C . LYS A 1 87 ? -5.466 4.568 -8.202 1.00 95.44 87 LYS A C 1
ATOM 692 O O . LYS A 1 87 ? -4.676 4.371 -9.122 1.00 95.44 87 LYS A O 1
ATOM 697 N N . HIS A 1 88 ? -5.021 4.835 -6.978 1.00 95.94 88 HIS A N 1
ATOM 698 C CA . HIS A 1 88 ? -3.606 4.730 -6.623 1.00 95.94 88 HIS A CA 1
ATOM 699 C C . HIS A 1 88 ? -3.169 3.268 -6.455 1.00 95.94 88 HIS A C 1
ATOM 701 O O . HIS A 1 88 ? -2.064 2.915 -6.852 1.00 95.94 88 HIS A O 1
ATOM 707 N N . ILE A 1 89 ? -4.042 2.423 -5.899 1.00 97.00 89 ILE A N 1
ATOM 708 C CA . ILE A 1 89 ? -3.845 0.970 -5.770 1.00 97.00 89 ILE A CA 1
ATOM 709 C C . ILE A 1 89 ? -4.985 0.216 -6.455 1.00 97.00 89 ILE A C 1
ATOM 711 O O . ILE A 1 89 ? -6.024 0.795 -6.765 1.00 97.00 89 ILE A O 1
ATOM 715 N N . ASP A 1 90 ? -4.790 -1.082 -6.681 1.00 96.75 90 ASP A N 1
ATOM 716 C CA . ASP A 1 90 ? -5.784 -1.946 -7.317 1.00 96.75 90 ASP A CA 1
ATOM 717 C C . ASP A 1 90 ? -6.997 -2.203 -6.400 1.00 96.75 90 ASP A C 1
ATOM 719 O O . ASP A 1 90 ? -6.832 -2.827 -5.344 1.00 96.75 90 ASP A O 1
ATOM 723 N N . PRO A 1 91 ? -8.212 -1.740 -6.777 1.00 96.44 91 PRO A N 1
ATOM 724 C CA . PRO A 1 91 ? -9.405 -1.905 -5.950 1.00 96.44 91 PRO A CA 1
ATOM 725 C C . PRO A 1 91 ? -9.815 -3.365 -5.760 1.00 96.44 91 PRO A C 1
ATOM 727 O O . PRO A 1 91 ? -10.290 -3.726 -4.685 1.00 96.44 91 PRO A O 1
ATOM 730 N N . GLU A 1 92 ? -9.602 -4.215 -6.767 1.00 96.06 92 GLU A N 1
ATOM 731 C CA . GLU A 1 92 ? -9.969 -5.630 -6.691 1.00 96.06 92 GLU A CA 1
ATOM 732 C C . GLU A 1 92 ? -9.017 -6.379 -5.757 1.00 96.06 92 GLU A C 1
ATOM 734 O O . GLU A 1 92 ? -9.453 -7.172 -4.919 1.00 96.06 92 GLU A O 1
ATOM 739 N N . LEU A 1 93 ? -7.716 -6.072 -5.818 1.00 96.88 93 LEU A N 1
ATOM 740 C CA . LEU A 1 93 ? -6.757 -6.621 -4.855 1.00 96.88 93 LEU A CA 1
ATOM 741 C C . LEU A 1 93 ? -7.038 -6.127 -3.433 1.00 96.88 93 LEU A C 1
ATOM 743 O O . LEU A 1 93 ? -6.979 -6.925 -2.498 1.00 96.88 93 LEU A O 1
ATOM 747 N N . PHE A 1 94 ? -7.385 -4.848 -3.257 1.00 97.50 94 PHE A N 1
ATOM 748 C CA . PHE A 1 94 ? -7.762 -4.317 -1.946 1.00 97.50 94 PHE A CA 1
ATOM 749 C C . PHE A 1 94 ? -9.018 -4.999 -1.391 1.00 97.50 94 PHE A C 1
ATOM 751 O O . PHE A 1 94 ? -9.047 -5.391 -0.225 1.00 97.50 94 PHE A O 1
ATOM 758 N N . LYS A 1 95 ? -10.022 -5.245 -2.237 1.00 96.56 95 LYS A N 1
ATOM 759 C CA . LYS A 1 95 ? -11.224 -5.997 -1.867 1.00 96.56 95 LYS A CA 1
ATOM 760 C C . LYS A 1 95 ? -10.902 -7.413 -1.396 1.00 96.56 95 LYS A C 1
ATOM 762 O O . LYS A 1 95 ? -11.410 -7.837 -0.359 1.00 96.56 95 LYS A O 1
ATOM 767 N N . ILE A 1 96 ? -10.031 -8.130 -2.109 1.00 96.38 96 ILE A N 1
ATOM 768 C CA . ILE A 1 96 ? -9.564 -9.463 -1.693 1.00 96.38 96 ILE A CA 1
ATOM 769 C C . ILE A 1 96 ? -8.813 -9.376 -0.357 1.00 96.38 96 ILE A C 1
ATOM 771 O O . ILE A 1 96 ? -9.080 -10.163 0.549 1.00 96.38 96 ILE A O 1
ATOM 775 N N . PHE A 1 97 ? -7.923 -8.392 -0.204 1.00 96.44 97 PHE A N 1
ATOM 776 C CA . PHE A 1 97 ? -7.134 -8.175 1.010 1.00 96.44 97 PHE A CA 1
ATOM 777 C C . PHE A 1 97 ? -8.008 -7.970 2.258 1.00 96.44 97 PHE A C 1
ATOM 779 O O . PHE A 1 97 ? -7.722 -8.543 3.313 1.00 96.44 97 PHE A O 1
ATOM 786 N N . VAL A 1 98 ? -9.105 -7.213 2.125 1.00 96.00 98 VAL A N 1
ATOM 787 C CA . VAL A 1 98 ? -10.105 -7.010 3.186 1.00 96.00 98 VAL A CA 1
ATOM 788 C C . VAL A 1 98 ? -10.932 -8.275 3.421 1.00 96.00 98 VAL A C 1
ATOM 790 O O . VAL A 1 98 ? -11.038 -8.738 4.556 1.00 96.00 98 VAL A O 1
ATOM 793 N N . LYS A 1 99 ? -11.508 -8.852 2.360 1.00 95.19 99 LYS A N 1
ATOM 794 C CA . LYS A 1 99 ? -12.420 -10.002 2.445 1.00 95.19 99 LYS A CA 1
ATOM 795 C C . LYS A 1 99 ? -11.768 -11.211 3.115 1.00 95.19 99 LYS A C 1
ATOM 797 O O . LYS A 1 99 ? -12.377 -11.835 3.980 1.00 95.19 99 LYS A O 1
ATOM 802 N N . GLU A 1 100 ? -10.533 -11.514 2.734 1.00 95.75 100 GLU A N 1
ATOM 803 C CA . GLU A 1 100 ? -9.769 -12.647 3.264 1.00 95.75 100 GLU A CA 1
ATOM 804 C C . GLU A 1 100 ? -9.078 -12.315 4.604 1.00 95.75 100 GLU A C 1
ATOM 806 O O . GLU A 1 100 ? -8.323 -13.128 5.132 1.00 95.75 100 GLU A O 1
ATOM 811 N N . LYS A 1 101 ? -9.328 -11.119 5.166 1.00 95.75 101 LYS A N 1
ATOM 812 C CA . LYS A 1 101 ? -8.764 -10.627 6.436 1.00 95.75 101 LYS A CA 1
ATOM 813 C C . LYS A 1 101 ? -7.236 -10.709 6.507 1.00 95.75 101 LYS A C 1
ATOM 815 O O . LYS A 1 101 ? -6.660 -10.887 7.581 1.00 95.75 101 LYS A O 1
ATOM 820 N N . LEU A 1 102 ? -6.565 -10.540 5.368 1.00 96.56 102 LEU A N 1
ATOM 821 C CA . LEU A 1 102 ? -5.105 -10.611 5.291 1.00 96.56 102 LEU A CA 1
ATOM 822 C C . LEU A 1 102 ? -4.444 -9.480 6.087 1.00 96.56 102 LEU A C 1
ATOM 824 O O . LEU A 1 102 ? -3.421 -9.709 6.726 1.00 96.56 102 LEU A O 1
ATOM 828 N N . TYR A 1 103 ? -5.065 -8.296 6.107 1.00 96.31 103 TYR A N 1
ATOM 829 C CA . TYR A 1 103 ? -4.630 -7.164 6.930 1.00 96.31 103 TYR A CA 1
ATOM 830 C C . TYR A 1 103 ? -4.588 -7.513 8.423 1.00 96.31 103 TYR A C 1
ATOM 832 O O . TYR A 1 103 ? -3.630 -7.167 9.106 1.00 96.31 103 TYR A O 1
ATOM 840 N N . LEU A 1 104 ? -5.610 -8.221 8.917 1.00 96.31 104 LEU A N 1
ATOM 841 C CA . LEU A 1 104 ? -5.732 -8.584 10.324 1.00 96.31 104 LEU A CA 1
ATOM 842 C C . LEU A 1 104 ? -4.722 -9.668 10.682 1.00 96.31 104 LEU A C 1
ATOM 844 O O . LEU A 1 104 ? -3.996 -9.514 11.655 1.00 96.31 104 LEU A O 1
ATOM 848 N N . LYS A 1 105 ? -4.615 -10.708 9.846 1.00 97.00 105 LYS A N 1
ATOM 849 C CA . LYS A 1 105 ? -3.614 -11.762 10.030 1.00 97.00 105 LYS A CA 1
ATOM 850 C C . LYS A 1 105 ? -2.199 -11.179 10.104 1.00 97.00 105 LYS A C 1
ATOM 852 O O . LYS A 1 105 ? -1.437 -11.519 11.001 1.00 97.00 105 LYS A O 1
ATOM 857 N N . TYR A 1 106 ? -1.852 -10.282 9.179 1.00 96.06 106 TYR A N 1
ATOM 858 C CA . TYR A 1 106 ? -0.551 -9.615 9.206 1.00 96.06 106 TYR A CA 1
ATOM 859 C C . TYR A 1 106 ? -0.367 -8.779 10.476 1.00 96.06 106 TYR A C 1
ATOM 861 O O . TYR A 1 106 ? 0.704 -8.828 11.079 1.00 96.06 106 TYR A O 1
ATOM 869 N N . ALA A 1 107 ? -1.392 -8.020 10.876 1.00 95.44 107 ALA A N 1
ATOM 870 C CA . ALA A 1 107 ? -1.343 -7.172 12.059 1.00 95.44 107 ALA A CA 1
ATOM 871 C C . ALA A 1 107 ? -1.092 -7.985 13.335 1.00 95.44 107 ALA A C 1
ATOM 873 O O . ALA A 1 107 ? -0.207 -7.636 14.106 1.00 95.44 107 ALA A O 1
ATOM 874 N N . GLU A 1 108 ? -1.806 -9.095 13.519 1.00 95.75 108 GLU A N 1
ATOM 875 C CA . GLU A 1 108 ? -1.634 -9.999 14.664 1.00 95.75 108 GLU A CA 1
ATOM 876 C C . GLU A 1 108 ? -0.225 -10.608 14.731 1.00 95.75 108 GLU A C 1
ATOM 878 O O . GLU A 1 108 ? 0.304 -10.828 15.819 1.00 95.75 108 GLU A O 1
ATOM 883 N N . GLU A 1 109 ? 0.392 -10.867 13.576 1.00 95.31 109 GLU A N 1
ATOM 884 C CA . GLU A 1 109 ? 1.728 -11.461 13.482 1.00 95.31 109 GLU A CA 1
ATOM 885 C C . GLU A 1 109 ? 2.866 -10.426 13.611 1.00 95.31 109 GLU A C 1
ATOM 887 O O . GLU A 1 109 ? 3.947 -10.778 14.083 1.00 95.31 109 GLU A O 1
ATOM 892 N N . ASN A 1 110 ? 2.658 -9.169 13.188 1.00 93.19 110 ASN A N 1
ATOM 893 C CA . ASN A 1 110 ? 3.759 -8.220 12.944 1.00 93.19 110 ASN A CA 1
ATOM 894 C C . ASN A 1 110 ? 3.586 -6.822 13.566 1.00 93.19 110 ASN A C 1
ATOM 896 O O . ASN A 1 110 ? 4.577 -6.102 13.699 1.00 93.19 110 ASN A O 1
ATOM 900 N N . MET A 1 111 ? 2.371 -6.397 13.926 1.00 92.19 111 MET A N 1
ATOM 901 C CA . MET A 1 111 ? 2.133 -5.069 14.508 1.00 92.19 111 MET A CA 1
ATOM 902 C C . MET A 1 111 ? 2.211 -5.094 16.037 1.00 92.19 111 MET A C 1
ATOM 904 O O . MET A 1 111 ? 2.026 -6.124 16.683 1.00 92.19 111 MET A O 1
ATOM 908 N N . ASP A 1 112 ? 2.459 -3.929 16.640 1.00 90.88 112 ASP A N 1
ATOM 909 C CA . ASP A 1 112 ? 2.311 -3.780 18.086 1.00 90.88 112 ASP A CA 1
ATOM 910 C C . ASP A 1 112 ? 0.823 -3.939 18.460 1.00 90.88 112 ASP A C 1
ATOM 912 O O . ASP A 1 112 ? -0.018 -3.278 17.842 1.00 90.88 112 ASP A O 1
ATOM 916 N N . PRO A 1 113 ? 0.467 -4.752 19.474 1.00 92.75 113 PRO A N 1
ATOM 917 C CA . PRO A 1 113 ? -0.925 -4.941 19.881 1.00 92.75 113 PRO A CA 1
ATOM 918 C C . PRO A 1 113 ? -1.670 -3.635 20.189 1.00 92.75 113 PRO A C 1
ATOM 920 O O . PRO A 1 113 ? -2.880 -3.562 20.008 1.00 92.75 113 PRO A O 1
ATOM 923 N N . SER A 1 114 ? -0.963 -2.578 20.606 1.00 92.19 114 SER A N 1
ATOM 924 C CA . SER A 1 114 ? -1.562 -1.258 20.850 1.00 92.19 114 SER A CA 1
ATOM 925 C C . SER A 1 114 ? -2.004 -0.514 19.582 1.00 92.19 114 SER A C 1
ATOM 927 O O . SER A 1 114 ? -2.744 0.462 19.684 1.00 92.19 114 SER A O 1
ATOM 929 N N . GLN A 1 115 ? -1.567 -0.952 18.396 1.00 92.44 115 GLN A N 1
ATOM 930 C CA . GLN A 1 115 ? -1.988 -0.413 17.099 1.00 92.44 115 GLN A CA 1
ATOM 931 C C . GLN A 1 115 ? -3.195 -1.160 16.510 1.00 92.44 115 GLN A C 1
ATOM 933 O O . GLN A 1 115 ? -3.764 -0.686 15.528 1.00 92.44 115 GLN A O 1
ATOM 938 N N . ILE A 1 116 ? -3.564 -2.322 17.058 1.00 95.12 116 ILE A N 1
ATOM 939 C CA . ILE A 1 116 ? -4.611 -3.191 16.510 1.00 95.12 116 ILE A CA 1
ATOM 940 C C . ILE A 1 116 ? -5.960 -2.786 17.110 1.00 95.12 116 ILE A C 1
ATOM 942 O O . ILE A 1 116 ? -6.364 -3.258 18.171 1.00 95.12 116 ILE A O 1
ATOM 946 N N . ASP A 1 117 ? -6.645 -1.875 16.426 1.00 95.50 117 ASP A N 1
ATOM 947 C CA . ASP A 1 117 ? -7.987 -1.397 16.745 1.00 95.50 117 ASP A CA 1
ATOM 948 C C . ASP A 1 117 ? -9.044 -1.943 15.766 1.00 95.50 117 ASP A C 1
ATOM 950 O O . ASP A 1 117 ? -8.744 -2.675 14.818 1.00 95.50 117 ASP A O 1
ATOM 954 N N . GLU A 1 118 ? -10.316 -1.628 16.022 1.00 94.62 118 GLU A N 1
ATOM 955 C CA . GLU A 1 118 ? -11.429 -2.111 15.205 1.00 94.62 118 GLU A CA 1
ATOM 956 C C . GLU A 1 118 ? -11.433 -1.448 13.819 1.00 94.62 118 GLU A C 1
ATOM 958 O O . GLU A 1 118 ? -11.428 -0.223 13.683 1.00 94.62 118 GLU A O 1
ATOM 963 N N . VAL A 1 119 ? -11.464 -2.275 12.773 1.00 94.12 119 VAL A N 1
ATOM 964 C CA . VAL A 1 119 ? -11.526 -1.831 11.376 1.00 94.12 119 VAL A CA 1
ATOM 965 C C . VAL A 1 119 ? -12.972 -1.844 10.897 1.00 94.12 119 VAL A C 1
ATOM 967 O O . VAL A 1 119 ? -13.672 -2.840 11.069 1.00 94.12 119 VAL A O 1
ATOM 970 N N . ASP A 1 120 ? -13.395 -0.764 10.236 1.00 90.12 120 ASP A N 1
ATOM 971 C CA . ASP A 1 120 ? -14.729 -0.651 9.642 1.00 90.12 120 ASP A CA 1
ATOM 972 C C . ASP A 1 120 ? -14.992 -1.805 8.643 1.00 90.12 120 ASP A C 1
ATOM 974 O O . ASP A 1 120 ? -14.283 -1.926 7.633 1.00 90.12 120 ASP A O 1
ATOM 978 N N . PRO A 1 121 ? -16.018 -2.645 8.883 1.00 79.81 121 PRO A N 1
ATOM 979 C CA . PRO A 1 121 ? -16.308 -3.819 8.060 1.00 79.81 121 PRO A CA 1
ATOM 980 C C . PRO A 1 121 ? -16.795 -3.480 6.640 1.00 79.81 121 PRO A C 1
ATOM 982 O O . PRO A 1 121 ? -16.903 -4.377 5.800 1.00 79.81 121 PRO A O 1
ATOM 985 N N . SER A 1 122 ? -17.100 -2.212 6.349 1.00 85.50 122 SER A N 1
ATOM 986 C CA . SER A 1 122 ? -17.567 -1.758 5.035 1.00 85.50 122 SER A CA 1
ATOM 987 C C . SER A 1 122 ? -16.444 -1.404 4.049 1.00 85.50 122 SER A C 1
ATOM 989 O O . SER A 1 122 ? -16.713 -1.257 2.859 1.00 85.50 122 SER A O 1
ATOM 991 N N . LEU A 1 123 ? -15.178 -1.321 4.488 1.00 80.25 123 LEU A N 1
ATOM 992 C CA . LEU A 1 123 ? -14.061 -0.806 3.672 1.00 80.25 123 LEU A CA 1
ATOM 993 C C . LEU A 1 123 ? -13.739 -1.627 2.406 1.00 80.25 123 LEU A C 1
ATOM 995 O O . LEU A 1 123 ? -13.041 -1.120 1.532 1.00 80.25 123 LEU A O 1
ATOM 999 N N . GLY A 1 124 ? -14.242 -2.859 2.285 1.00 67.38 124 GLY A N 1
ATOM 1000 C CA . GLY A 1 124 ? -14.032 -3.748 1.131 1.00 67.38 124 GLY A CA 1
ATOM 1001 C C . GLY A 1 124 ? -15.299 -4.099 0.344 1.00 67.38 124 GLY A C 1
ATOM 1002 O O . GLY A 1 124 ? -15.282 -5.075 -0.411 1.00 67.38 124 GLY A O 1
ATOM 1003 N N . GLN A 1 125 ? -16.404 -3.381 0.562 1.00 63.66 125 GLN A N 1
ATOM 1004 C CA . GLN A 1 125 ? -17.683 -3.653 -0.103 1.00 63.66 125 GLN A CA 1
ATOM 1005 C C . GLN A 1 125 ? -17.764 -2.978 -1.471 1.00 63.66 125 GLN A C 1
ATOM 1007 O O . GLN A 1 125 ? -17.553 -1.749 -1.544 1.00 63.66 125 GLN A O 1
#

Radius of gyration: 15.7 Å; Cα contacts (8 Å, |Δi|>4): 155; chains: 1; bounding box: 40×28×39 Å

Nearest PDB structures (foldseek):
  4me4-assembly1_B  TM=8.211E-01  e=1.080E-04  Persephonella marina EX-H1
  4r8z-assembly1_B  TM=7.854E-01  e=1.896E-04  Pseudomonas aeruginosa PAO1
  5z7c-assembly1_A  TM=6.439E-01  e=1.616E-01  Vibrio cholerae O1 biovar El Tor str. N16961
  3wfo-assembly3_C  TM=3.278E-01  e=9.267E+00  Aquifex aeolicus VF5

Sequence (125 aa):
VVTIKMLEKLPYPKKLRRVPEYAGGHHEKLDGTGYPNHLKEDQLSPQARMMALADIFEALTARDRPYKKGKTLSEAMKIMSFMAKDKHIDPELFKIFVKEKLYLKYAEENMDPSQIDEVDPSLGQ

Foldseek 3Di:
DVQLVVVCPDPDDPVCNCVSVQVQQLQAFQCLPGDDPSDHPVRHDPSNLLSNLVVQLCVQQPCPDPPDGRAALQVSLVVVLVSCVVRRGPLVVNLVCLVVVVSVVCCVVPGDPVSYDDHDNPSND